Protein AF-S4PCM9-F1 (afdb_monomer)

Radius of gyration: 16.52 Å; Cα contacts (8 Å, |Δi|>4): 84; chains: 1; bounding box: 34×43×38 Å

Solvent-accessible surface area (backbone atoms only — not comparable to full-atom values): 6580 Å² total; per-residue (Å²): 108,48,64,83,61,53,54,75,40,42,60,83,77,36,82,81,78,77,74,62,77,85,36,75,75,61,78,78,58,62,95,54,95,60,90,72,82,85,88,84,82,84,79,74,70,47,80,45,86,99,50,100,38,44,31,41,67,71,60,43,53,50,54,42,49,50,52,34,53,39,40,75,54,79,41,56,75,90,79,60,84,90,87,67,97,32,67,43,35,49,52,50,43,67,70,51,44,73,80,52,106

Organism: NCBI:txid116150

Structure (mmCIF, N/CA/C/O backbone):
data_AF-S4PCM9-F1
#
_entr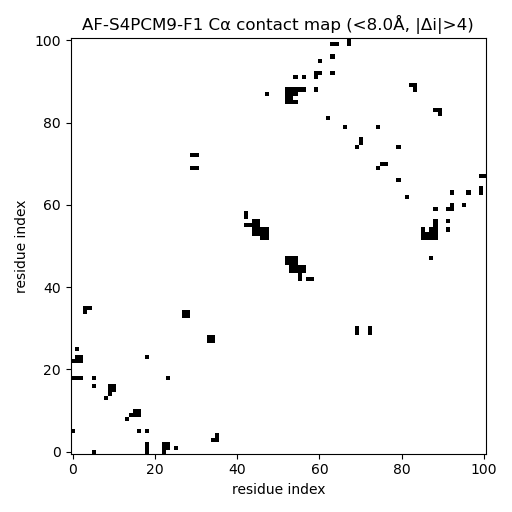y.id   AF-S4PCM9-F1
#
loop_
_atom_site.group_PDB
_atom_site.id
_atom_site.type_symbol
_atom_site.label_atom_id
_atom_site.label_alt_id
_atom_site.label_comp_id
_atom_site.label_asym_id
_atom_site.label_entity_id
_atom_site.label_seq_id
_atom_site.pdbx_PDB_ins_code
_atom_site.Cartn_x
_atom_site.Cartn_y
_atom_site.Cartn_z
_atom_site.occupancy
_atom_site.B_iso_or_equiv
_atom_site.auth_seq_id
_atom_site.auth_comp_id
_atom_site.auth_asym_id
_atom_site.auth_atom_id
_atom_site.pdbx_PDB_model_num
ATOM 1 N N . MET A 1 1 ? -1.256 -13.268 11.145 1.00 86.81 1 MET A N 1
ATOM 2 C CA . MET A 1 1 ? -1.787 -12.655 9.909 1.00 86.81 1 MET A CA 1
ATOM 3 C C . MET A 1 1 ? -3.288 -12.904 9.883 1.00 86.81 1 MET A C 1
ATOM 5 O O . MET A 1 1 ? -3.689 -13.893 10.471 1.00 86.81 1 MET A O 1
ATOM 9 N N . ARG A 1 2 ? -4.123 -12.040 9.287 1.00 94.75 2 ARG A N 1
ATOM 10 C CA . ARG A 1 2 ? -5.557 -12.369 9.148 1.00 94.75 2 ARG A CA 1
ATOM 11 C C . ARG A 1 2 ? -5.722 -13.662 8.332 1.00 94.75 2 ARG A C 1
ATOM 13 O O . ARG A 1 2 ? -5.015 -13.775 7.327 1.00 94.75 2 ARG A O 1
ATOM 20 N N . PRO A 1 3 ? -6.695 -14.536 8.648 1.00 95.50 3 PRO A N 1
ATOM 21 C CA . PRO A 1 3 ? -6.899 -15.787 7.909 1.00 95.50 3 PRO A CA 1
ATOM 22 C C . PRO A 1 3 ? -7.128 -15.594 6.404 1.00 95.50 3 PRO A C 1
ATOM 24 O O . PRO A 1 3 ? -6.668 -16.367 5.573 1.00 95.50 3 PRO A O 1
ATOM 27 N N . GLN A 1 4 ? -7.787 -14.494 6.027 1.00 95.19 4 GLN A N 1
ATOM 28 C CA . GLN A 1 4 ? -8.039 -14.133 4.626 1.00 95.19 4 GLN A CA 1
ATOM 29 C C . GLN A 1 4 ? -6.752 -13.904 3.814 1.00 95.19 4 GLN A C 1
ATOM 31 O O . GLN A 1 4 ? -6.772 -14.053 2.597 1.00 95.19 4 GLN A O 1
ATOM 36 N N . ILE A 1 5 ? -5.648 -13.523 4.468 1.00 95.75 5 ILE A N 1
ATOM 37 C CA . ILE A 1 5 ? -4.355 -13.298 3.811 1.00 95.75 5 ILE A CA 1
ATOM 38 C C . ILE A 1 5 ? -3.527 -14.591 3.827 1.00 95.75 5 ILE A C 1
ATOM 40 O O . ILE A 1 5 ? -2.953 -14.947 2.802 1.00 9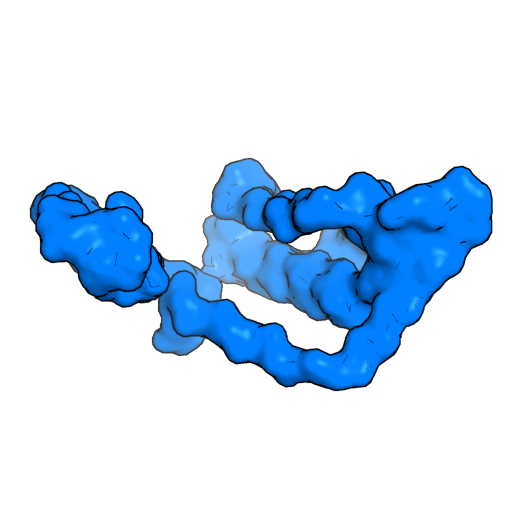5.75 5 ILE A O 1
ATOM 44 N N . SER A 1 6 ? -3.485 -15.328 4.946 1.00 95.62 6 SER A N 1
ATOM 45 C CA . SER A 1 6 ? -2.747 -16.603 5.029 1.00 95.62 6 SER A CA 1
ATOM 46 C C . SER A 1 6 ? -3.328 -17.668 4.091 1.00 95.62 6 SER A C 1
ATOM 48 O O . SER A 1 6 ? -2.574 -18.448 3.510 1.00 95.62 6 SER A O 1
ATOM 50 N N . ALA A 1 7 ? -4.640 -17.638 3.838 1.00 95.25 7 ALA A N 1
ATOM 51 C CA . ALA A 1 7 ? -5.300 -18.489 2.849 1.00 95.25 7 ALA A CA 1
ATOM 52 C C . ALA A 1 7 ? -4.790 -18.291 1.406 1.00 95.25 7 ALA A C 1
ATOM 54 O O . ALA A 1 7 ? -4.951 -19.184 0.581 1.00 95.25 7 ALA A O 1
ATOM 55 N N . LEU A 1 8 ? -4.151 -17.158 1.078 1.00 96.31 8 LEU A N 1
ATOM 56 C CA . LEU A 1 8 ? -3.589 -16.925 -0.262 1.00 96.31 8 LEU A CA 1
ATOM 57 C C . LEU A 1 8 ? -2.305 -17.727 -0.519 1.00 96.31 8 LEU A C 1
ATOM 59 O O . LEU A 1 8 ? -1.950 -17.969 -1.670 1.00 96.31 8 LEU A O 1
ATOM 63 N N . ILE A 1 9 ? -1.597 -18.121 0.543 1.00 96.25 9 ILE A N 1
ATOM 64 C CA . ILE A 1 9 ? -0.297 -18.808 0.469 1.00 96.25 9 ILE A CA 1
ATOM 65 C C . ILE A 1 9 ? -0.365 -20.258 0.967 1.00 96.25 9 ILE A C 1
ATOM 67 O O . ILE A 1 9 ? 0.626 -20.985 0.888 1.00 96.25 9 ILE A O 1
ATOM 71 N N . THR A 1 10 ? -1.535 -20.699 1.426 1.00 95.31 10 THR A N 1
ATOM 72 C CA . THR A 1 10 ? -1.782 -22.036 1.978 1.00 95.31 10 THR A CA 1
ATOM 73 C C . THR A 1 10 ? -2.901 -22.709 1.182 1.00 95.31 10 THR A C 1
ATOM 75 O O . THR A 1 10 ? -3.975 -22.127 1.063 1.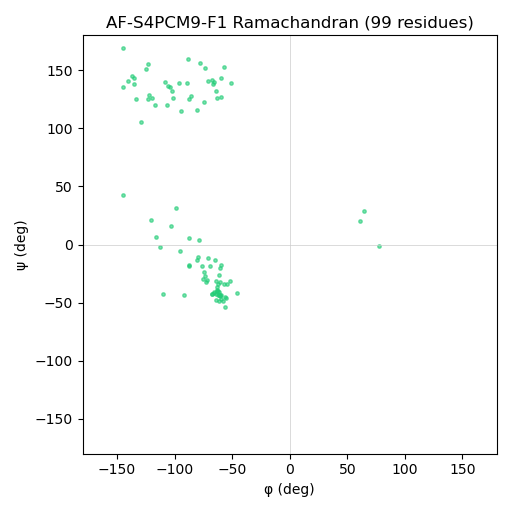00 95.31 10 THR A O 1
ATOM 78 N N . PRO A 1 11 ? -2.708 -23.920 0.627 1.00 94.94 11 PRO A N 1
ATOM 79 C CA . PRO A 1 11 ? -1.532 -24.784 0.749 1.00 94.94 11 PRO A CA 1
ATOM 80 C C . PRO A 1 11 ? -0.431 -24.511 -0.297 1.00 94.94 11 PRO A C 1
ATOM 82 O O . PRO A 1 11 ? 0.522 -25.278 -0.396 1.00 94.94 11 PRO A O 1
ATOM 85 N N . ALA A 1 12 ? -0.580 -23.469 -1.125 1.00 95.25 12 ALA A N 1
ATOM 86 C CA . ALA A 1 12 ? 0.219 -23.289 -2.341 1.00 95.25 12 ALA A CA 1
ATOM 87 C C . ALA A 1 12 ? 1.732 -23.114 -2.096 1.00 95.25 12 ALA A C 1
ATOM 89 O O . ALA A 1 12 ? 2.537 -23.602 -2.885 1.00 95.25 12 ALA A O 1
ATOM 90 N N . ILE A 1 13 ? 2.112 -22.418 -1.021 1.00 96.81 13 ILE A N 1
ATOM 91 C CA . ILE A 1 13 ? 3.505 -22.179 -0.610 1.00 96.81 13 ILE A CA 1
ATOM 92 C C . ILE A 1 13 ? 3.819 -22.957 0.671 1.00 96.81 13 ILE A C 1
ATOM 94 O O . ILE A 1 13 ? 4.882 -23.567 0.780 1.00 96.81 13 ILE A O 1
ATOM 98 N N . TYR A 1 14 ? 2.893 -22.955 1.633 1.00 96.06 14 TYR A N 1
ATOM 99 C CA . TYR A 1 14 ? 3.026 -23.670 2.901 1.00 96.06 14 TYR A CA 1
ATOM 100 C C . TYR A 1 14 ? 1.908 -24.690 3.048 1.00 96.06 14 TYR A C 1
ATOM 102 O O . TYR A 1 14 ? 0.742 -24.327 2.983 1.00 96.06 14 TYR A O 1
ATOM 110 N N . SER A 1 15 ? 2.247 -25.953 3.298 1.00 94.88 15 SER A N 1
ATOM 111 C CA . SER A 1 15 ? 1.258 -27.033 3.386 1.00 94.88 15 SER A CA 1
ATOM 112 C C . SER A 1 15 ? 0.418 -27.018 4.667 1.00 94.88 15 SER A C 1
ATOM 114 O O . SER A 1 15 ? -0.696 -27.529 4.648 1.00 94.88 15 SER A O 1
ATOM 116 N N . ASP A 1 16 ? 0.945 -26.472 5.769 1.00 94.12 16 ASP A N 1
ATOM 117 C CA . ASP A 1 16 ? 0.326 -26.553 7.105 1.00 94.12 16 ASP A CA 1
ATOM 118 C C . ASP A 1 16 ? 0.545 -25.269 7.932 1.00 94.12 16 ASP A C 1
ATOM 120 O O . ASP A 1 16 ? 0.922 -25.292 9.104 1.00 94.12 16 ASP A O 1
ATOM 124 N N . LEU A 1 17 ? 0.392 -24.104 7.294 1.00 95.06 17 LEU A N 1
ATOM 125 C CA . LEU A 1 17 ? 0.433 -22.824 8.003 1.00 95.06 17 LEU A CA 1
ATOM 126 C C . LEU A 1 17 ? -0.870 -22.632 8.792 1.00 95.06 17 LEU A C 1
ATOM 128 O O . LEU A 1 17 ? -1.950 -22.610 8.207 1.00 95.06 17 LEU A O 1
ATOM 132 N N . GLN A 1 18 ? -0.751 -22.447 10.107 1.00 94.62 18 GLN A N 1
ATOM 133 C CA . GLN A 1 18 ? -1.878 -22.275 11.029 1.00 94.62 18 GLN A CA 1
ATOM 134 C C . GLN A 1 18 ? -1.971 -20.831 11.538 1.00 94.62 18 GLN A C 1
ATOM 136 O O . GLN A 1 18 ? -0.959 -20.207 11.873 1.00 94.62 18 GLN A O 1
ATOM 141 N N . ASP A 1 19 ? -3.192 -20.309 11.650 1.00 95.62 19 ASP A N 1
ATOM 142 C CA . ASP A 1 19 ? -3.443 -18.975 12.197 1.00 95.62 19 ASP A CA 1
ATOM 143 C C . ASP A 1 19 ? -3.546 -19.010 13.726 1.00 95.62 19 ASP A C 1
ATOM 145 O O . ASP A 1 19 ? -4.337 -19.754 14.306 1.00 95.62 19 ASP A O 1
ATOM 149 N N . HIS A 1 20 ? -2.776 -18.156 14.403 1.00 96.06 20 HIS A N 1
ATOM 150 C CA . HIS A 1 20 ? -2.876 -18.007 15.855 1.00 96.06 20 HIS A CA 1
ATOM 151 C C . HIS A 1 20 ? -4.239 -17.399 16.252 1.00 96.06 20 HIS A C 1
ATOM 153 O O . HIS A 1 20 ? -4.634 -16.409 15.637 1.00 96.06 20 HIS A O 1
ATOM 159 N N . PRO A 1 21 ? -4.933 -17.873 17.309 1.00 95.19 21 PRO A N 1
ATOM 160 C CA . PRO A 1 21 ? -6.276 -17.395 17.672 1.00 95.19 21 PRO A CA 1
ATOM 161 C C . PRO A 1 21 ? -6.417 -15.872 17.811 1.00 95.19 21 PRO A C 1
ATOM 163 O O . PRO A 1 21 ? -7.449 -15.314 17.461 1.00 95.19 21 PRO A O 1
ATOM 166 N N . SER A 1 22 ? -5.357 -15.178 18.239 1.00 95.81 22 SER A N 1
ATOM 167 C CA . SER A 1 22 ? -5.356 -13.714 18.399 1.00 95.81 22 SER A CA 1
ATOM 168 C C . SER A 1 22 ? -5.651 -12.920 17.121 1.00 95.81 22 SER A C 1
ATOM 170 O O . SER A 1 22 ? -5.951 -11.736 17.214 1.00 95.81 22 SER A O 1
ATOM 172 N N . VAL A 1 23 ? -5.526 -13.527 15.936 1.00 94.88 23 VAL A N 1
ATOM 173 C CA . VAL A 1 23 ? -5.714 -12.847 14.641 1.00 94.88 23 VAL A CA 1
ATOM 174 C C . VAL A 1 23 ? -7.125 -13.011 14.072 1.00 94.88 23 VAL A C 1
ATOM 176 O O . VAL A 1 23 ? -7.433 -12.407 13.044 1.00 94.88 23 VAL A O 1
ATOM 179 N N . GLN A 1 24 ? -7.961 -13.826 14.724 1.00 92.31 24 GLN A N 1
ATOM 180 C CA . GLN A 1 24 ? -9.342 -14.100 14.315 1.00 92.31 24 GLN A CA 1
ATOM 181 C C . GLN A 1 24 ? -10.254 -12.893 14.574 1.00 92.31 24 GLN A C 1
ATOM 183 O O . GLN A 1 24 ? -11.151 -12.615 13.785 1.00 92.31 24 GLN A O 1
ATOM 188 N N . ASP A 1 25 ? -9.952 -12.126 15.624 1.00 92.88 25 ASP A N 1
ATOM 189 C CA . ASP A 1 25 ? -10.804 -11.039 16.119 1.00 92.88 25 ASP A CA 1
ATOM 190 C C . ASP A 1 25 ? -10.299 -9.640 15.733 1.00 92.88 25 ASP A C 1
ATOM 192 O O . ASP A 1 25 ? -10.706 -8.630 16.309 1.00 92.88 25 ASP A O 1
ATOM 196 N N . PHE A 1 26 ? -9.381 -9.538 14.767 1.00 95.06 26 PHE A N 1
ATOM 197 C CA . PHE A 1 26 ? -8.900 -8.230 14.326 1.00 95.06 26 PHE A CA 1
ATOM 198 C C . PHE A 1 26 ? -10.040 -7.411 13.682 1.00 95.06 26 PHE A C 1
ATOM 200 O O . PHE A 1 26 ? -10.699 -7.907 12.763 1.00 95.06 26 PHE A O 1
ATOM 207 N N . PRO A 1 27 ? -10.235 -6.131 14.055 1.00 95.00 27 PRO A N 1
ATOM 208 C CA . PRO A 1 27 ? -11.339 -5.310 13.547 1.00 95.00 27 PRO A CA 1
ATOM 209 C C . PRO A 1 27 ? -11.195 -5.058 12.048 1.00 95.00 27 PRO A C 1
ATOM 211 O O . PRO A 1 27 ? -10.084 -4.824 11.589 1.00 95.00 27 PRO A O 1
ATOM 214 N N . ASN A 1 28 ? -12.277 -5.088 11.272 1.00 96.12 28 ASN A N 1
ATOM 215 C CA . ASN A 1 28 ? -12.203 -4.837 9.826 1.00 96.12 28 ASN A CA 1
ATOM 216 C C . ASN A 1 28 ? -11.579 -3.471 9.497 1.00 96.12 28 ASN A C 1
ATOM 218 O O . ASN A 1 28 ? -11.665 -2.527 10.285 1.00 96.12 28 ASN A O 1
ATOM 222 N N . VAL A 1 29 ? -10.961 -3.373 8.318 1.00 96.62 29 VAL A N 1
ATOM 223 C CA . VAL A 1 29 ? -10.416 -2.109 7.817 1.00 96.62 29 VAL A CA 1
ATOM 224 C C . VAL A 1 29 ? -11.565 -1.119 7.614 1.00 96.62 29 VAL A C 1
ATOM 226 O O . VAL A 1 29 ? -12.562 -1.433 6.962 1.00 96.62 29 VAL A O 1
ATOM 229 N N . ARG A 1 30 ? -11.453 0.072 8.209 1.00 97.88 30 ARG A N 1
ATOM 230 C CA . ARG A 1 30 ? -12.513 1.090 8.171 1.00 97.88 30 ARG A CA 1
ATOM 231 C C . ARG A 1 30 ? -12.698 1.631 6.750 1.00 97.88 30 ARG A C 1
ATOM 233 O O . ARG A 1 30 ? -11.727 1.820 6.024 1.00 97.88 30 ARG A O 1
ATOM 240 N N . GLY A 1 31 ? -13.951 1.878 6.368 1.00 96.81 31 GLY A N 1
ATOM 241 C CA . GLY A 1 31 ? -14.324 2.440 5.062 1.00 96.81 31 GLY A CA 1
ATOM 242 C C . GLY A 1 31 ? -14.292 1.469 3.877 1.00 96.81 31 GLY A C 1
ATOM 243 O O . GLY A 1 31 ? -14.654 1.853 2.771 1.00 96.81 31 GLY A O 1
ATOM 244 N N . VAL A 1 32 ? -13.912 0.204 4.071 1.00 96.62 32 VAL A N 1
ATOM 245 C CA . VAL A 1 32 ? -13.911 -0.802 2.995 1.00 96.62 32 VAL A CA 1
ATOM 246 C C . VAL A 1 32 ? -14.772 -2.006 3.356 1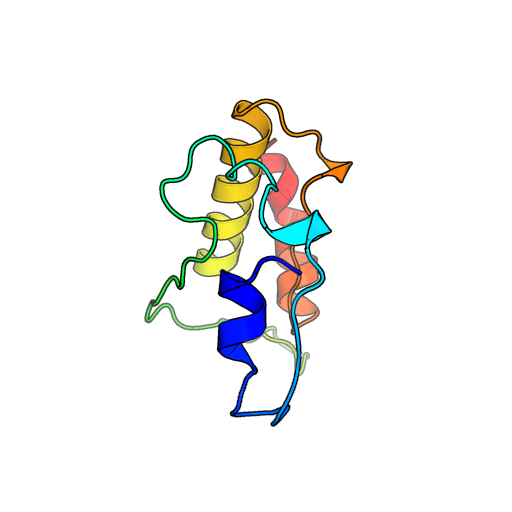.00 96.62 32 VAL A C 1
ATOM 248 O O . VAL A 1 32 ? -15.009 -2.308 4.523 1.00 96.62 32 VAL A O 1
ATOM 251 N N . THR A 1 33 ? -15.261 -2.709 2.337 1.00 95.94 33 THR A N 1
ATOM 252 C CA . THR A 1 33 ? -16.145 -3.873 2.512 1.00 95.94 33 THR A CA 1
ATOM 253 C C . THR A 1 33 ? -15.387 -5.187 2.689 1.00 95.94 33 THR A C 1
ATOM 255 O O . THR A 1 33 ? -15.965 -6.164 3.160 1.00 95.94 33 THR A O 1
ATOM 258 N N . SER A 1 34 ? -14.104 -5.229 2.320 1.00 95.94 34 SER A N 1
ATOM 259 C CA . SER A 1 34 ? -13.247 -6.412 2.418 1.00 95.94 34 SER A CA 1
ATOM 260 C C . SER A 1 34 ? -11.843 -6.023 2.871 1.00 95.94 34 SER A C 1
ATOM 262 O O . SER A 1 34 ? -11.300 -5.020 2.415 1.00 95.94 34 SER A O 1
ATOM 264 N N . ASN A 1 35 ? -11.228 -6.845 3.728 1.00 95.62 35 ASN A N 1
ATOM 265 C CA . ASN A 1 35 ? -9.840 -6.647 4.169 1.00 95.62 35 ASN A CA 1
ATOM 266 C C . ASN A 1 35 ? -8.810 -7.135 3.136 1.00 95.62 35 ASN A C 1
ATOM 268 O O . ASN A 1 35 ? -7.617 -6.893 3.301 1.00 95.62 35 ASN A O 1
ATOM 272 N N . VAL A 1 36 ? -9.259 -7.859 2.106 1.00 96.50 36 VAL A N 1
ATOM 273 C CA . VAL A 1 36 ? -8.440 -8.324 0.982 1.00 96.50 36 VAL A CA 1
ATOM 274 C C . VAL A 1 36 ? -9.192 -8.020 -0.303 1.00 96.50 36 VAL A C 1
ATOM 276 O O . VAL A 1 36 ? -10.349 -8.415 -0.468 1.00 96.50 36 VAL A O 1
ATOM 279 N N . PHE A 1 37 ? -8.539 -7.306 -1.210 1.00 96.19 37 PHE A N 1
ATOM 280 C CA . PHE A 1 37 ? -9.110 -6.926 -2.490 1.00 96.19 37 PHE A CA 1
ATOM 281 C C . PHE A 1 37 ? -8.021 -6.930 -3.559 1.00 96.19 37 PHE A C 1
ATOM 283 O O . PHE A 1 37 ? -6.926 -6.420 -3.332 1.00 96.19 37 PHE A O 1
ATOM 290 N N . PHE A 1 38 ? -8.337 -7.495 -4.723 1.00 96.69 38 PHE A N 1
ATOM 291 C CA . PHE A 1 38 ? -7.472 -7.465 -5.895 1.00 96.69 38 PH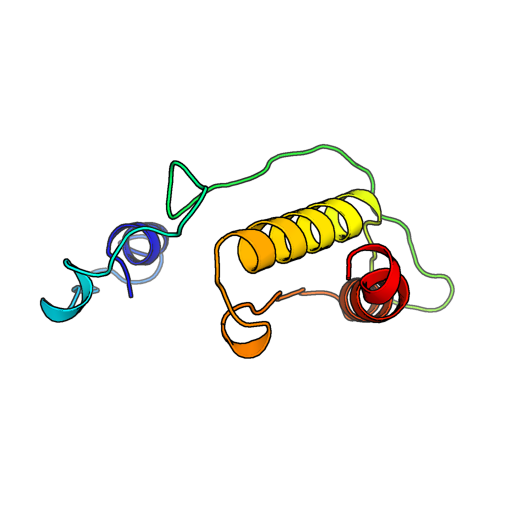E A CA 1
ATOM 292 C C . PHE A 1 38 ? -8.061 -6.499 -6.912 1.00 96.69 38 PHE A C 1
ATOM 294 O O . PHE A 1 38 ?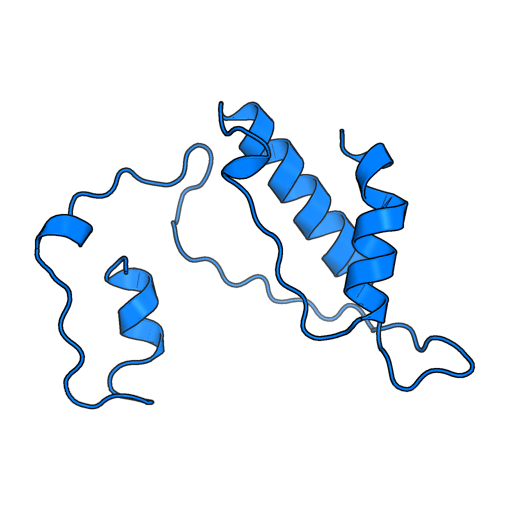 -9.178 -6.693 -7.390 1.00 96.69 38 PHE A O 1
ATOM 301 N N . PHE A 1 39 ? -7.296 -5.466 -7.249 1.00 95.81 39 PHE A N 1
ATOM 302 C CA . PHE A 1 39 ? -7.641 -4.556 -8.326 1.00 95.81 39 PHE A CA 1
ATOM 303 C C . PHE A 1 39 ? -6.956 -5.016 -9.612 1.00 95.81 39 PHE A C 1
ATOM 305 O O . PHE A 1 39 ? -5.731 -5.011 -9.701 1.00 95.81 39 PHE A O 1
ATOM 312 N N . THR A 1 40 ? -7.744 -5.425 -10.604 1.00 96.75 40 THR A N 1
ATOM 313 C CA . THR A 1 40 ? -7.239 -5.813 -11.926 1.00 96.75 40 THR A CA 1
ATOM 314 C C . THR A 1 40 ? -7.477 -4.685 -12.918 1.00 96.75 40 THR A C 1
ATOM 316 O O . THR A 1 40 ? -8.586 -4.164 -13.022 1.00 96.75 40 THR A O 1
ATOM 319 N N . HIS A 1 41 ? -6.448 -4.334 -13.679 1.00 95.25 41 HIS A N 1
ATOM 320 C CA . HIS A 1 41 ? -6.507 -3.322 -14.728 1.00 95.25 41 HIS A CA 1
ATOM 321 C C . HIS A 1 41 ? -5.600 -3.712 -15.898 1.00 95.25 41 HIS A C 1
ATOM 323 O O . HIS A 1 41 ? -4.774 -4.612 -15.781 1.00 95.25 41 HIS A O 1
ATOM 329 N N . ASN A 1 42 ? -5.736 -2.991 -17.014 1.00 96.25 42 ASN A N 1
ATOM 330 C CA . ASN A 1 42 ? -4.908 -3.153 -18.217 1.00 96.25 42 ASN A CA 1
ATOM 331 C C . ASN A 1 42 ? -4.143 -1.866 -18.582 1.00 96.25 42 ASN A C 1
ATOM 333 O O . ASN A 1 42 ? -3.775 -1.667 -19.738 1.00 96.25 42 ASN A O 1
ATOM 337 N N . TYR A 1 43 ? -3.953 -0.955 -17.621 1.00 96.06 43 TYR A N 1
ATOM 338 C CA . TYR A 1 43 ? -3.115 0.230 -17.812 1.00 96.06 43 TYR A CA 1
ATOM 339 C C . TYR A 1 43 ? -1.683 -0.181 -18.150 1.00 96.06 43 TYR A C 1
ATOM 341 O O . TYR A 1 43 ? -1.089 -0.976 -17.425 1.00 96.06 43 TYR A O 1
ATOM 349 N N . MET A 1 44 ? -1.157 0.356 -19.248 1.00 93.94 44 MET A N 1
ATOM 350 C CA . MET A 1 44 ? 0.214 0.093 -19.670 1.00 93.94 44 MET A CA 1
ATOM 351 C C . MET A 1 44 ? 1.202 0.782 -18.733 1.00 93.94 44 MET A C 1
ATOM 353 O O . MET A 1 44 ? 0.981 1.918 -18.319 1.00 93.94 44 MET A O 1
ATOM 357 N N . GLU A 1 45 ? 2.297 0.090 -18.433 1.00 92.25 45 GLU A N 1
ATOM 358 C CA . GLU A 1 45 ? 3.434 0.676 -17.729 1.00 92.25 45 GLU A CA 1
ATOM 359 C C . GLU A 1 45 ? 4.240 1.608 -18.643 1.00 92.25 45 GLU A C 1
ATOM 361 O O . GLU A 1 45 ? 4.326 1.422 -19.860 1.00 92.25 45 GLU A O 1
ATOM 366 N N . GLU A 1 46 ? 4.887 2.586 -18.027 1.00 87.81 46 GLU A N 1
ATOM 367 C CA . GLU A 1 46 ? 5.841 3.481 -18.653 1.00 87.81 46 GLU A CA 1
ATOM 368 C C . GLU A 1 46 ? 7.269 2.982 -18.416 1.00 87.81 46 GLU A C 1
ATOM 370 O O . GLU A 1 46 ? 7.644 2.532 -17.324 1.00 87.81 46 GLU A O 1
ATOM 375 N N . VAL A 1 47 ? 8.089 3.073 -19.463 1.00 76.19 47 VAL A N 1
ATOM 376 C CA . VAL A 1 47 ? 9.524 2.805 -19.370 1.00 76.19 47 VAL A CA 1
ATOM 377 C C . VAL A 1 47 ? 10.218 4.097 -18.973 1.00 76.19 47 VAL A C 1
ATOM 379 O O . VAL A 1 47 ? 10.077 5.113 -19.646 1.00 76.19 47 VAL A O 1
ATOM 382 N N . VAL A 1 48 ? 10.989 4.052 -17.890 1.00 68.44 48 VAL A N 1
ATOM 383 C CA . VAL A 1 48 ? 11.849 5.171 -17.511 1.00 68.44 48 VAL A CA 1
ATOM 384 C C . VAL A 1 48 ? 13.113 5.089 -18.368 1.00 68.44 48 VAL A C 1
ATOM 386 O O . VAL A 1 48 ? 13.852 4.108 -18.266 1.00 68.44 48 VAL A O 1
ATOM 389 N N . GLU A 1 49 ? 13.344 6.085 -19.230 1.00 63.78 49 GLU A N 1
ATOM 390 C CA . GLU A 1 49 ? 14.569 6.178 -20.041 1.00 63.78 49 GLU A CA 1
ATOM 391 C C . GLU A 1 49 ? 15.818 6.039 -19.147 1.00 63.78 49 GLU A C 1
ATOM 393 O O . GLU A 1 49 ? 15.852 6.536 -18.019 1.00 63.78 49 GLU A O 1
ATOM 398 N N . ASP A 1 50 ? 16.819 5.295 -19.626 1.00 66.19 50 ASP A N 1
ATOM 399 C CA . ASP A 1 50 ? 18.072 4.975 -18.919 1.00 66.19 50 ASP A CA 1
ATOM 400 C C . ASP A 1 50 ? 17.940 4.184 -17.598 1.00 66.19 50 ASP A C 1
ATOM 402 O O . ASP A 1 50 ? 18.867 4.145 -16.784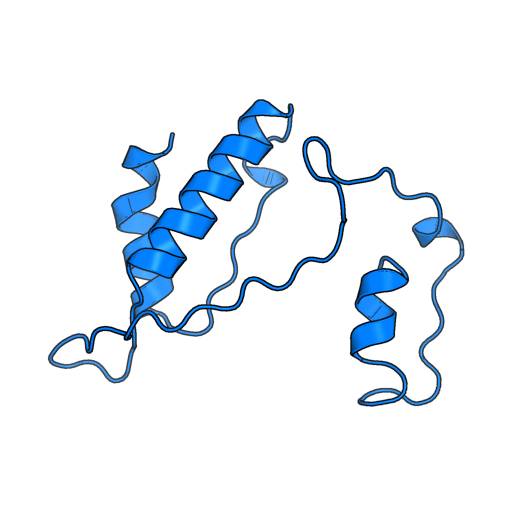 1.00 66.19 50 ASP A O 1
ATOM 406 N N . SER A 1 51 ? 16.820 3.485 -17.379 1.00 72.06 51 SER A N 1
ATOM 407 C CA . SER A 1 51 ? 16.613 2.639 -16.199 1.00 72.06 51 SER A CA 1
ATOM 408 C C . SER A 1 51 ? 15.969 1.293 -16.535 1.00 72.06 51 SER A C 1
ATOM 410 O O . SER A 1 51 ? 15.090 1.187 -17.382 1.00 72.06 51 SER A O 1
ATOM 412 N N . ALA A 1 52 ? 16.360 0.241 -15.808 1.00 79.12 52 ALA A N 1
ATOM 413 C CA . ALA A 1 52 ? 15.675 -1.058 -15.838 1.00 79.12 52 ALA A CA 1
ATOM 414 C C . ALA A 1 52 ? 14.384 -1.077 -14.988 1.00 79.12 52 ALA A C 1
ATOM 416 O O . ALA A 1 52 ? 13.767 -2.127 -14.811 1.00 79.12 52 ALA A O 1
ATOM 417 N N . SER A 1 53 ? 14.003 0.066 -14.408 1.00 86.62 53 SER A N 1
ATOM 418 C CA . SER A 1 53 ? 12.820 0.203 -13.561 1.00 86.62 53 SER A CA 1
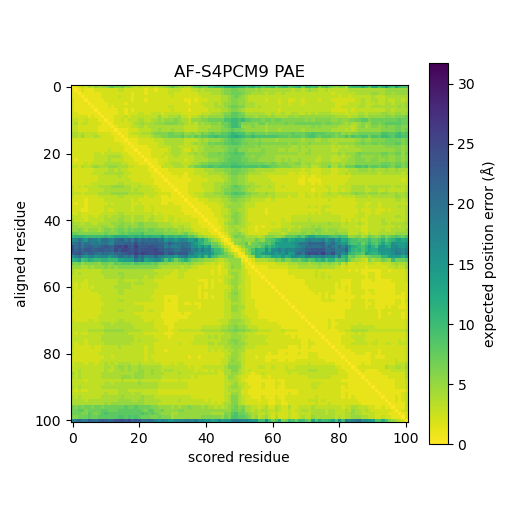ATOM 419 C C . SER A 1 53 ? 11.573 0.546 -14.373 1.00 86.62 53 SER A C 1
ATOM 421 O O . SER A 1 53 ? 11.65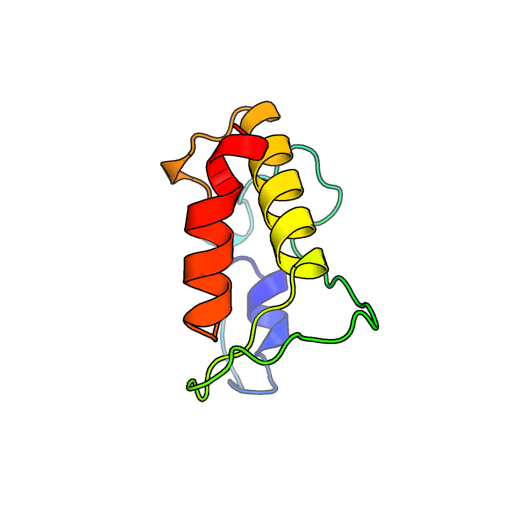4 1.055 -15.490 1.00 86.62 53 SER A O 1
ATOM 423 N N . LYS A 1 54 ? 10.410 0.277 -13.782 1.00 90.44 54 LYS A N 1
ATOM 424 C CA . LYS A 1 54 ? 9.092 0.494 -14.379 1.00 90.44 54 LYS A CA 1
ATOM 425 C C . LYS A 1 54 ? 8.242 1.375 -13.476 1.00 90.44 54 LYS A C 1
ATOM 427 O O . LYS A 1 54 ? 8.421 1.368 -12.251 1.00 90.44 54 LYS A O 1
ATOM 432 N N . THR A 1 55 ? 7.330 2.112 -14.095 1.00 93.81 55 THR A N 1
ATOM 433 C CA . THR A 1 55 ? 6.358 2.965 -13.411 1.00 93.81 55 THR A CA 1
ATOM 434 C C . THR A 1 55 ? 4.992 2.765 -14.055 1.00 93.81 55 THR A C 1
ATOM 436 O O . THR A 1 55 ? 4.896 2.616 -15.266 1.00 93.81 55 THR A O 1
ATOM 439 N N . ASN A 1 56 ? 3.930 2.786 -13.263 1.00 96.38 56 ASN A N 1
ATOM 440 C CA . ASN A 1 56 ? 2.556 2.856 -13.733 1.00 96.38 56 ASN A CA 1
ATOM 441 C C . ASN A 1 56 ? 1.854 3.991 -12.985 1.00 96.38 56 ASN A C 1
ATOM 443 O O . ASN A 1 56 ? 1.549 3.873 -11.793 1.00 96.38 56 ASN A O 1
ATOM 447 N N . GLU A 1 57 ? 1.638 5.107 -13.680 1.00 95.56 57 GLU A N 1
ATOM 448 C CA . GLU A 1 57 ? 1.060 6.308 -13.077 1.00 95.56 57 GLU A CA 1
ATOM 449 C C . GLU A 1 57 ? -0.367 6.057 -12.574 1.00 95.56 57 GLU A C 1
ATOM 451 O O . GLU A 1 57 ? -0.707 6.463 -11.467 1.00 95.56 57 GLU A O 1
ATOM 456 N N . GLN A 1 58 ? -1.169 5.293 -13.325 1.00 97.00 58 GLN A N 1
ATOM 457 C CA . GLN A 1 58 ? -2.561 4.998 -12.969 1.00 97.00 58 GLN A CA 1
ATOM 458 C C . GLN A 1 58 ? -2.662 4.146 -11.699 1.00 97.00 58 GLN A C 1
ATOM 460 O O . GLN A 1 58 ? -3.495 4.413 -10.832 1.00 97.00 58 GLN A O 1
ATOM 465 N N . GLU A 1 59 ? -1.796 3.138 -11.555 1.00 97.38 59 GLU A N 1
ATOM 466 C CA . GLU A 1 59 ? -1.689 2.377 -10.305 1.00 97.38 59 GLU A CA 1
ATOM 467 C C . GLU A 1 59 ? -1.246 3.273 -9.146 1.00 97.38 59 GLU A C 1
ATOM 469 O O . GLU A 1 59 ? -1.794 3.182 -8.048 1.00 97.38 59 GLU A O 1
ATOM 474 N N . GLY A 1 60 ? -0.257 4.138 -9.392 1.00 96.75 60 GLY A N 1
ATOM 475 C CA . GLY A 1 60 ? 0.318 5.012 -8.378 1.00 96.75 60 GLY A CA 1
ATOM 476 C C . GLY A 1 60 ? -0.692 6.020 -7.834 1.00 96.75 60 GLY A C 1
ATOM 477 O O . GLY A 1 60 ? -0.849 6.145 -6.620 1.00 96.75 60 GLY A O 1
ATOM 478 N N . ASP A 1 61 ? -1.416 6.688 -8.726 1.00 97.38 61 ASP A N 1
ATOM 479 C CA . ASP A 1 61 ? -2.495 7.610 -8.382 1.00 97.38 61 ASP A CA 1
ATOM 480 C C . ASP A 1 61 ? -3.630 6.897 -7.630 1.00 97.38 61 ASP A C 1
ATOM 482 O O . ASP A 1 61 ? -4.120 7.405 -6.618 1.00 97.38 61 ASP A O 1
ATOM 486 N N . MET A 1 62 ? -3.998 5.681 -8.052 1.00 97.31 62 MET A N 1
ATOM 487 C CA . MET A 1 62 ? -5.030 4.888 -7.381 1.00 97.31 62 MET A CA 1
ATOM 488 C C . MET A 1 62 ? -4.654 4.554 -5.930 1.00 97.31 62 MET A C 1
ATOM 490 O O . MET A 1 62 ? -5.459 4.785 -5.024 1.00 97.31 62 MET A O 1
ATOM 494 N N . VAL A 1 63 ? -3.436 4.058 -5.675 1.00 97.69 63 VAL A N 1
ATOM 495 C CA . VAL A 1 63 ? -3.028 3.682 -4.308 1.00 97.69 63 VAL A CA 1
ATOM 496 C C . VAL A 1 63 ? -2.793 4.896 -3.408 1.00 97.69 63 VAL A C 1
ATOM 498 O O . VAL A 1 63 ? -3.054 4.812 -2.209 1.00 97.69 63 VAL A O 1
ATOM 501 N N . LEU A 1 64 ? -2.354 6.035 -3.959 1.00 98.12 64 LEU A N 1
ATOM 502 C CA . LEU A 1 64 ? -2.258 7.292 -3.209 1.00 98.12 64 LEU A CA 1
ATOM 503 C C . LEU A 1 64 ? -3.644 7.825 -2.831 1.00 98.12 64 LEU A C 1
ATOM 505 O O . LEU A 1 64 ? -3.854 8.220 -1.684 1.00 98.12 64 LEU A O 1
ATOM 509 N N . GLY A 1 65 ? -4.602 7.773 -3.761 1.00 98.06 65 GLY A N 1
ATOM 510 C CA . GLY A 1 65 ? -5.998 8.110 -3.493 1.00 98.06 65 GLY A CA 1
ATOM 511 C C . GLY A 1 65 ? -6.618 7.209 -2.424 1.00 98.06 65 GLY A C 1
ATOM 512 O O . GLY A 1 65 ? -7.262 7.708 -1.501 1.00 98.06 65 GLY A O 1
ATOM 513 N N . LEU A 1 66 ? -6.369 5.897 -2.488 1.00 97.62 66 LEU A N 1
ATOM 514 C CA . LEU A 1 66 ? -6.824 4.949 -1.470 1.00 97.62 66 LEU A CA 1
ATOM 515 C C . LEU A 1 66 ? -6.179 5.218 -0.104 1.00 97.62 66 LEU A C 1
ATOM 517 O O . LEU A 1 66 ? -6.873 5.195 0.909 1.00 97.62 66 LEU A O 1
ATOM 521 N N . ALA A 1 67 ? -4.876 5.504 -0.055 1.00 97.56 67 ALA A N 1
ATOM 522 C CA . ALA A 1 67 ? -4.199 5.840 1.195 1.00 97.56 67 ALA A CA 1
ATOM 523 C C . ALA A 1 67 ? -4.782 7.112 1.829 1.00 97.56 67 ALA A C 1
ATOM 525 O O . ALA A 1 67 ? -5.057 7.120 3.027 1.00 97.56 67 ALA A O 1
ATOM 526 N N . ASN A 1 68 ? -5.047 8.151 1.029 1.00 97.75 68 ASN A N 1
ATOM 527 C CA . ASN A 1 68 ? -5.744 9.351 1.497 1.00 97.75 68 ASN A CA 1
ATOM 528 C C . ASN A 1 68 ? -7.144 9.042 2.026 1.00 97.75 68 ASN A C 1
ATOM 530 O O . ASN A 1 68 ? -7.509 9.467 3.120 1.00 97.75 68 ASN A O 1
ATOM 534 N N . TYR A 1 69 ? -7.912 8.247 1.282 1.00 97.88 69 TYR A N 1
ATOM 535 C CA . TYR A 1 69 ? -9.230 7.812 1.719 1.00 97.88 69 TYR A CA 1
ATOM 536 C C . TYR A 1 69 ? -9.176 7.101 3.079 1.00 97.88 69 TYR A C 1
ATOM 538 O O . TYR A 1 69 ? -9.963 7.430 3.962 1.00 97.88 69 TYR A O 1
ATOM 546 N N . LEU A 1 70 ? -8.221 6.186 3.284 1.00 97.69 70 LEU A N 1
ATOM 547 C CA . LEU A 1 70 ? -8.031 5.506 4.567 1.00 97.69 70 LEU A CA 1
ATOM 548 C C . LEU A 1 70 ? -7.658 6.488 5.686 1.00 97.69 70 LEU A C 1
ATOM 550 O O . LEU A 1 70 ? -8.206 6.380 6.779 1.00 97.69 70 LEU A O 1
ATOM 554 N N . MET A 1 71 ? -6.809 7.486 5.429 1.00 97.00 71 MET A N 1
ATOM 555 C CA . MET A 1 71 ? -6.506 8.526 6.425 1.00 97.00 71 MET A CA 1
ATOM 556 C C . MET A 1 71 ? -7.761 9.316 6.842 1.00 97.00 71 MET A C 1
ATOM 558 O O . MET A 1 71 ? -7.908 9.664 8.010 1.00 97.00 71 MET A O 1
ATOM 562 N N . GLN A 1 72 ? -8.728 9.508 5.937 1.00 97.12 72 GLN A N 1
ATOM 563 C CA . GLN A 1 72 ? -10.036 10.102 6.263 1.00 97.12 72 GLN A CA 1
ATOM 564 C C . GLN A 1 72 ? -10.944 9.176 7.093 1.00 97.12 72 GLN A C 1
ATOM 566 O O . GLN A 1 72 ? -11.964 9.630 7.602 1.00 97.12 72 GLN A O 1
ATOM 571 N N . GLN A 1 73 ? -10.598 7.891 7.234 1.00 97.88 73 GLN A N 1
ATOM 572 C CA . GLN A 1 73 ? -11.282 6.918 8.098 1.00 97.88 73 GLN A CA 1
ATOM 573 C C . GLN A 1 73 ? -10.555 6.741 9.443 1.00 97.88 73 GLN A C 1
ATOM 575 O O . GLN A 1 73 ? -10.560 5.648 10.018 1.00 97.88 73 GLN A O 1
ATOM 580 N N . ASP A 1 74 ? -9.907 7.807 9.925 1.00 97.12 74 ASP A N 1
ATOM 581 C CA . ASP A 1 74 ? -9.201 7.892 11.209 1.00 97.12 74 ASP A CA 1
ATOM 582 C C . ASP A 1 74 ? -7.981 6.954 11.334 1.00 97.12 74 ASP A C 1
ATOM 584 O O . ASP A 1 74 ? -7.662 6.482 12.433 1.00 97.12 74 ASP A O 1
ATOM 588 N N . TYR A 1 75 ? -7.316 6.626 10.222 1.00 97.81 75 TYR A N 1
ATOM 589 C CA . TYR A 1 75 ? -5.986 6.003 10.236 1.00 97.81 75 TYR A CA 1
ATOM 590 C C . TYR A 1 75 ? -4.895 7.075 10.243 1.00 97.81 75 TYR A C 1
ATOM 592 O O . TYR A 1 75 ? -4.981 8.057 9.506 1.00 97.81 75 TYR A O 1
ATOM 600 N N . ASN A 1 76 ? -3.844 6.868 11.035 1.00 97.69 76 ASN A N 1
ATOM 601 C CA . ASN A 1 76 ? -2.670 7.731 10.988 1.00 97.69 76 ASN A CA 1
ATOM 602 C C . ASN A 1 76 ? -1.794 7.369 9.779 1.00 97.69 76 ASN A C 1
ATOM 604 O O . ASN A 1 76 ? -1.809 6.220 9.326 1.00 97.69 76 ASN A O 1
ATOM 608 N N . PRO A 1 77 ? -0.965 8.300 9.275 1.00 95.38 77 PRO A N 1
ATOM 609 C CA . PRO A 1 77 ? -0.020 7.996 8.204 1.00 95.38 77 PRO A CA 1
ATOM 610 C C . PRO A 1 77 ? 0.905 6.809 8.516 1.00 95.38 77 PRO A C 1
ATOM 612 O O . PRO A 1 77 ? 1.236 6.048 7.612 1.00 95.38 77 PRO A O 1
ATOM 615 N N . GLU A 1 78 ? 1.304 6.615 9.779 1.00 97.56 78 GLU A N 1
ATOM 616 C CA . GLU A 1 78 ? 2.114 5.462 10.208 1.00 97.56 78 GLU A CA 1
ATOM 617 C C . GLU A 1 78 ? 1.383 4.109 10.170 1.00 97.56 78 GLU A C 1
ATOM 619 O O . GLU A 1 78 ? 2.043 3.070 10.123 1.00 97.56 78 GLU A O 1
ATOM 624 N N . ASP A 1 79 ? 0.047 4.102 10.130 1.00 97.12 79 ASP A N 1
ATOM 625 C CA . ASP A 1 79 ? -0.755 2.877 10.036 1.00 97.12 79 ASP A CA 1
ATOM 626 C C . ASP A 1 79 ? -0.832 2.342 8.593 1.00 97.12 79 ASP A C 1
ATOM 628 O O . ASP A 1 79 ? -1.256 1.205 8.368 1.00 97.12 79 ASP A O 1
ATOM 632 N N . VAL A 1 80 ? -0.435 3.148 7.597 1.00 97.25 80 VAL A N 1
ATOM 633 C CA . VAL A 1 80 ? -0.565 2.834 6.167 1.00 97.25 80 VAL A CA 1
ATOM 634 C C . VAL A 1 80 ? 0.810 2.750 5.510 1.00 97.25 80 VAL A C 1
ATOM 636 O O . VAL A 1 80 ? 1.567 3.713 5.451 1.00 97.25 80 VAL A O 1
ATOM 639 N N . THR A 1 81 ? 1.127 1.587 4.941 1.00 97.31 81 THR A N 1
ATOM 640 C CA . THR A 1 81 ? 2.358 1.369 4.170 1.00 97.31 81 THR A CA 1
ATOM 641 C C . THR A 1 81 ? 2.020 0.898 2.760 1.00 97.31 81 THR A C 1
ATOM 643 O O . THR A 1 81 ? 1.293 -0.077 2.588 1.00 97.31 81 THR A O 1
ATOM 646 N N . ILE A 1 82 ? 2.592 1.560 1.750 1.00 97.56 82 ILE A N 1
ATOM 647 C CA . ILE A 1 82 ? 2.510 1.144 0.344 1.00 97.56 82 ILE A CA 1
ATOM 648 C C . ILE A 1 82 ? 3.825 0.459 -0.037 1.00 97.56 82 ILE A C 1
ATOM 650 O O . ILE A 1 82 ? 4.902 1.037 0.120 1.00 97.56 82 ILE A O 1
ATOM 654 N N . LEU A 1 83 ? 3.735 -0.764 -0.559 1.00 97.50 83 LEU A N 1
ATOM 655 C CA . LEU A 1 83 ? 4.871 -1.532 -1.065 1.00 97.50 83 LEU A CA 1
ATOM 656 C C . LEU A 1 83 ? 4.837 -1.553 -2.596 1.00 97.50 83 LEU A C 1
ATOM 658 O O . LEU A 1 83 ? 3.785 -1.771 -3.189 1.00 97.50 83 LEU A O 1
ATOM 662 N N . ALA A 1 84 ? 5.992 -1.355 -3.230 1.00 95.94 84 ALA A N 1
ATOM 663 C CA . ALA A 1 84 ? 6.152 -1.426 -4.679 1.00 95.94 84 ALA A CA 1
ATOM 664 C C . ALA A 1 84 ? 7.413 -2.229 -5.025 1.00 95.94 84 ALA A C 1
ATOM 666 O O . ALA A 1 84 ? 8.449 -2.056 -4.383 1.00 95.94 84 ALA A O 1
ATOM 667 N N . ALA A 1 85 ? 7.329 -3.095 -6.039 1.00 93.50 85 ALA A N 1
ATOM 668 C CA . ALA A 1 85 ? 8.446 -3.946 -6.457 1.00 93.50 85 ALA A CA 1
ATOM 669 C C . ALA A 1 85 ? 9.529 -3.177 -7.236 1.00 93.50 85 ALA A C 1
ATOM 671 O O . ALA A 1 85 ? 10.707 -3.527 -7.173 1.00 93.50 85 ALA A O 1
ATOM 672 N N . TYR A 1 86 ? 9.138 -2.114 -7.946 1.00 92.81 86 TYR A N 1
ATOM 673 C CA . TYR A 1 86 ? 10.033 -1.298 -8.762 1.00 92.81 86 TYR A CA 1
ATOM 674 C C . TYR A 1 86 ? 10.365 0.026 -8.076 1.00 92.81 86 TYR A C 1
ATOM 676 O O . TYR A 1 86 ? 9.494 0.735 -7.566 1.00 92.81 86 TYR A O 1
ATOM 684 N N . SER A 1 87 ? 11.645 0.396 -8.108 1.00 92.56 87 SER A N 1
ATOM 685 C CA . SER A 1 87 ? 12.125 1.671 -7.566 1.00 92.56 87 SER A CA 1
ATOM 686 C C . SER A 1 87 ? 11.519 2.885 -8.278 1.00 92.56 87 SER A C 1
ATOM 688 O O . SER A 1 87 ? 11.241 3.882 -7.618 1.00 92.56 87 SER A O 1
ATOM 690 N N . GLY A 1 88 ? 11.260 2.795 -9.589 1.00 93.31 88 GLY A N 1
ATOM 691 C CA . GLY A 1 88 ? 10.605 3.830 -10.392 1.00 93.31 88 GLY A CA 1
ATOM 692 C C . GLY A 1 88 ? 9.226 4.166 -9.837 1.00 93.31 88 GLY A C 1
ATOM 693 O O . GLY A 1 88 ? 8.965 5.324 -9.512 1.00 93.31 88 GLY A O 1
ATOM 694 N N . GLN A 1 89 ? 8.418 3.138 -9.567 1.00 95.56 89 GLN A N 1
ATOM 695 C CA . GLN A 1 89 ? 7.123 3.289 -8.906 1.00 95.56 89 GLN A CA 1
ATOM 696 C C . GLN A 1 89 ? 7.239 3.920 -7.512 1.00 95.56 89 GLN A C 1
ATOM 698 O O . GLN A 1 89 ? 6.482 4.829 -7.180 1.00 95.56 89 GLN A O 1
ATOM 703 N N . MET A 1 90 ? 8.212 3.505 -6.692 1.00 95.31 90 MET A N 1
ATOM 704 C CA . MET A 1 90 ? 8.435 4.127 -5.378 1.00 95.31 90 MET A CA 1
ATOM 705 C C . MET A 1 90 ? 8.768 5.625 -5.502 1.00 95.31 90 MET A C 1
ATOM 707 O O . MET A 1 90 ? 8.244 6.443 -4.740 1.00 95.31 90 MET A O 1
ATOM 711 N N . PHE A 1 91 ? 9.635 6.003 -6.447 1.00 94.12 91 PHE A N 1
ATOM 712 C CA . PHE A 1 91 ? 9.980 7.405 -6.686 1.00 94.12 91 PHE A CA 1
ATOM 713 C C . PHE A 1 91 ? 8.787 8.207 -7.200 1.00 94.12 91 PHE A C 1
ATOM 715 O O . PHE A 1 91 ? 8.569 9.325 -6.727 1.00 94.12 91 PHE A O 1
ATOM 722 N N . TYR A 1 92 ? 7.989 7.630 -8.102 1.00 95.00 92 TYR A N 1
ATOM 723 C CA . TYR A 1 92 ? 6.737 8.222 -8.561 1.00 95.00 92 TYR A CA 1
ATOM 724 C C . TYR A 1 92 ? 5.799 8.505 -7.383 1.00 95.00 92 TYR A C 1
ATOM 726 O O . TYR A 1 92 ? 5.420 9.656 -7.168 1.00 95.00 92 TYR A O 1
ATOM 734 N N . LEU A 1 93 ? 5.520 7.499 -6.546 1.00 96.69 93 LEU A N 1
ATOM 735 C CA . LEU A 1 93 ? 4.660 7.638 -5.368 1.00 96.69 93 LEU A CA 1
ATOM 736 C C . LEU A 1 93 ? 5.151 8.750 -4.433 1.00 96.69 93 LEU A C 1
ATOM 738 O O . LEU A 1 93 ? 4.371 9.601 -4.012 1.00 96.69 93 LEU A O 1
ATOM 742 N N . ARG A 1 94 ? 6.459 8.800 -4.147 1.00 95.44 94 ARG A N 1
ATOM 743 C CA . ARG A 1 94 ? 7.058 9.853 -3.307 1.00 95.44 94 ARG A CA 1
ATOM 744 C C . ARG A 1 94 ? 6.905 11.247 -3.912 1.00 95.44 94 ARG A C 1
ATOM 746 O O . ARG A 1 94 ? 6.635 12.189 -3.172 1.00 95.44 94 ARG A O 1
ATOM 753 N N . LYS A 1 95 ? 7.074 11.379 -5.231 1.00 95.75 95 LYS A N 1
ATOM 754 C CA . LYS A 1 95 ? 6.919 12.647 -5.957 1.00 95.75 95 LYS A CA 1
ATOM 755 C C . LYS A 1 95 ? 5.465 13.122 -5.958 1.00 95.75 95 LYS A C 1
ATOM 757 O O . LYS A 1 95 ? 5.227 14.311 -5.763 1.00 95.75 95 LYS A O 1
ATOM 762 N N . GLN A 1 96 ? 4.509 12.218 -6.175 1.00 96.94 96 GLN A N 1
ATOM 763 C CA . GLN A 1 96 ? 3.095 12.575 -6.332 1.00 96.94 96 GLN A CA 1
ATOM 764 C C . GLN A 1 96 ? 2.315 12.658 -5.020 1.00 96.94 96 GLN A C 1
ATOM 766 O O . GLN A 1 96 ? 1.274 13.308 -4.998 1.00 96.94 96 GLN A O 1
ATOM 771 N N . ARG A 1 97 ? 2.805 12.064 -3.923 1.00 94.25 97 ARG A N 1
ATOM 772 C CA . ARG A 1 97 ? 2.096 11.989 -2.632 1.00 94.25 97 ARG A CA 1
ATOM 773 C C . ARG A 1 97 ? 1.461 13.310 -2.188 1.00 94.25 97 ARG A C 1
ATOM 775 O O . ARG A 1 97 ? 0.329 13.297 -1.727 1.00 94.25 97 ARG A O 1
ATOM 782 N N . ASN A 1 98 ? 2.154 14.436 -2.365 1.00 92.81 98 ASN A N 1
ATOM 783 C CA . ASN A 1 98 ? 1.677 15.750 -1.915 1.00 92.81 98 ASN A CA 1
ATOM 784 C C . ASN A 1 98 ? 0.402 16.234 -2.636 1.00 92.81 98 ASN A C 1
ATOM 786 O O . ASN A 1 98 ? -0.208 17.201 -2.199 1.00 92.81 98 ASN A O 1
ATOM 790 N N . LYS A 1 99 ? 0.006 15.601 -3.749 1.00 94.50 99 LYS A N 1
ATOM 791 C CA . LYS A 1 99 ? -1.267 15.876 -4.433 1.00 94.50 99 LYS A CA 1
ATOM 792 C C . LYS A 1 99 ? -2.477 15.261 -3.722 1.00 94.50 99 LYS A C 1
ATOM 794 O O . LYS A 1 99 ? -3.600 15.656 -4.007 1.00 94.50 99 LYS A O 1
ATOM 799 N N . TYR A 1 100 ? -2.242 14.281 -2.851 1.00 90.62 100 TYR A N 1
ATOM 800 C CA . TYR A 1 100 ? -3.269 13.474 -2.191 1.00 90.62 100 TYR A CA 1
ATOM 801 C C . TYR A 1 100 ? -3.278 13.664 -0.668 1.00 90.62 100 TYR A C 1
ATOM 803 O O . TYR A 1 100 ? -3.992 12.945 0.016 1.00 90.62 100 TYR A O 1
ATOM 811 N N . THR A 1 101 ? -2.481 14.594 -0.142 1.00 67.31 101 THR A N 1
ATOM 812 C CA . THR A 1 101 ? -2.447 14.990 1.278 1.00 67.31 101 THR A CA 1
ATOM 813 C C . THR A 1 101 ? -3.170 16.299 1.504 1.00 67.31 101 THR A C 1
ATOM 815 O O . THR A 1 101 ? -2.967 17.200 0.659 1.00 67.31 101 THR A O 1
#

pLDDT: mean 93.76, std 6.85, range [63.78, 98.12]

Sequence (101 aa):
MRPQISALITPAIYSDLQDHPSVQDFPNVRGVTSNVFFFTHNYMEEVVEDSASKTNEQEGDMVLGLANYLMQQDYNPEDVTILAAYSGQMFYLRKQRNKYT

Nearest PDB structures (foldseek):
  8rd3-assembly1_A  TM=9.171E-01  e=2.075E-01  Saccharomyces cerevisiae S288C
  5eaw-assembly2_B  TM=9.326E-01  e=4.500E-01  Mus musculus
  2wjy-assembly1_A  TM=9.344E-01  e=1.110E+00  Homo sapiens

Mean predicted aligned error: 4.08 Å

Secondary structure (DSSP, 8-state):
--HHHHTTTTTTT-TT----GGGTTPPPPTT-S-S-------PPPEE-TT-S-EE-HHHHHHHHHHHHHHHTTT--GGG-----SSHHHHHHHHHHGGG--

InterPro domains:
  IPR027417 P-loop containing nucleoside triphosphate hydrolase [G3DSA:3.40.50.300] (1-101)
  IPR041679 DNA2/NAM7 helicase-like, C-terminal [PF13087] (1-98)
  IPR045055 DNA2/NAM7-like helicase [PTHR10887] (1-97)
  IPR047187 Upf1-like, C-terminal helicase domain [cd18808] (1-95)

Foldseek 3Di:
DAPVVVVVCPPVPPPDDDDDPVNPPDDAQFPDPDNDDDDDDDQDWDDDPPDPFIAGLVVLVVVLLVLLVSVVRVDDNVNDDDDDPTPRHVVSNVVCNVVSD